Protein AF-B2BEM3-F1 (afdb_monomer)

InterPro domains:
  IPR005318 Outer membrane porin, bacterial [PF03573] (36-140)
  IPR023614 Porin domain superfamily [G3DSA:2.40.160.10] (28-141)

pLDDT: mean 85.46, std 20.42, range [35.0, 98.69]

Secondary structure (DSSP, 8-state):
------PPPP------------------TT---S-EEEEEEEEEEEEE--SSTTSPPEEEEEEEEEEEEEPPPEEEEEEETTEEEEEEEEEEEEEEEE-SPP-SS--SSS-EETTTTEE-SEEEEEEEEEEEEETTEEEE-

Solvent-accessible surface area (backbone atoms only — not comparable to full-atom values): 8661 Å² total; per-residue (Å²): 139,79,86,85,77,84,84,77,86,77,86,80,84,83,84,81,86,83,81,82,80,82,77,86,66,86,72,49,80,43,68,39,88,57,69,45,78,48,79,47,77,46,78,47,78,48,80,48,82,55,94,50,85,91,51,82,64,30,49,49,31,35,45,31,47,33,43,38,40,37,49,26,53,42,78,45,97,54,64,57,95,94,34,49,39,26,41,34,46,35,40,38,41,38,40,37,39,51,75,48,80,74,74,53,54,72,50,88,79,59,63,58,43,80,88,78,43,36,45,49,63,54,53,80,48,72,52,71,34,47,34,43,25,46,78,72,40,67,48,77,85

Sequence (141 aa):
MELLHRFKPCALTFATLVLMCGNSFAANPNQQPEDEWKFTLKNAYINRNFDNDALKDTGSWSQAASLFYKSKMHDTPLQIADKPITIGADASVQYAVRLSSDKHVADTVLPFNKETQSQASDFLKYGATLKLGYDKTLLSV

Nearest PDB structures (foldseek):
  5dl8-assembly2_A  TM=1.002E+00  e=4.115E-16  Acinetobacter baumannii AB307-0294
  4ft6-assembly1_A  TM=8.589E-01  e=1.178E-03  Pseudomonas aeruginosa PAO1

Organism: Acinetobacter calcoaceticus (NCBI:txid471)

Foldseek 3Di:
DDDDDDDDDDDDDDDDDDDDPDDPDPDLPLPPPAKDKDKDKDWDWDWDDDPDPVDFIATFTKIKIKMKIWGHWAFDPDDDPNKTKTKTKIKMKMKMATPDDWSLDDRVPADADPVVSTGDRMDMDMDMWIWIDTDSDIDID

Radius of gyration: 25.51 Å; Cα contacts (8 Å, |Δi|>4): 254; chains: 1; bounding box: 84×42×62 Å

Structure (mmCIF, N/CA/C/O backbone):
data_AF-B2BEM3-F1
#
_entry.id   AF-B2BEM3-F1
#
loop_
_atom_site.group_PDB
_atom_site.id
_atom_site.type_symbol
_atom_site.label_atom_id
_atom_site.label_alt_id
_atom_site.label_comp_id
_atom_site.label_asym_id
_atom_site.label_entity_id
_atom_site.label_seq_id
_atom_site.pdbx_PDB_ins_code
_atom_site.Cartn_x
_atom_site.Cartn_y
_atom_site.Cartn_z
_atom_site.occupancy
_atom_site.B_iso_or_equiv
_atom_site.auth_seq_id
_atom_site.auth_comp_id
_atom_site.auth_asym_id
_atom_site.auth_atom_id
_atom_site.pdbx_PDB_model_num
ATOM 1 N N . MET A 1 1 ? 57.603 -15.245 14.448 1.00 35.00 1 MET A N 1
ATOM 2 C CA . MET A 1 1 ? 57.009 -16.123 13.421 1.00 35.00 1 MET A CA 1
ATOM 3 C C . MET A 1 1 ? 56.920 -17.509 14.030 1.00 35.00 1 MET A C 1
ATOM 5 O O . MET A 1 1 ? 57.955 -18.018 14.417 1.00 35.00 1 MET A O 1
ATOM 9 N N . GLU A 1 2 ? 55.798 -18.170 14.257 1.00 39.47 2 GLU A N 1
ATOM 10 C CA . GLU A 1 2 ? 54.365 -17.935 14.065 1.00 39.47 2 GLU A CA 1
ATOM 11 C C . GLU A 1 2 ? 53.712 -18.859 15.111 1.00 39.47 2 GLU A C 1
ATOM 13 O O . GLU A 1 2 ? 54.077 -20.031 15.218 1.00 39.47 2 GLU A O 1
ATOM 18 N N . LEU A 1 3 ? 52.817 -18.322 15.939 1.00 39.41 3 LEU A N 1
ATOM 19 C CA . LEU A 1 3 ? 52.191 -19.021 17.062 1.00 39.41 3 LEU A CA 1
ATOM 20 C C . LEU A 1 3 ? 50.831 -19.538 16.569 1.00 39.41 3 LEU A C 1
ATOM 22 O O . LEU A 1 3 ? 49.854 -18.796 16.530 1.00 39.41 3 LEU A O 1
ATOM 26 N N . LEU A 1 4 ? 50.774 -20.796 16.120 1.00 40.09 4 LEU A N 1
ATOM 27 C CA . LEU A 1 4 ? 49.543 -21.407 15.604 1.00 40.09 4 LEU A CA 1
ATOM 28 C C . LEU A 1 4 ? 48.572 -21.722 16.752 1.00 40.09 4 LEU A C 1
ATOM 30 O O . LEU A 1 4 ? 48.644 -22.769 17.397 1.00 40.09 4 LEU A O 1
ATOM 34 N N . HIS A 1 5 ? 47.633 -20.808 16.989 1.00 46.88 5 HIS A N 1
ATOM 35 C CA . HIS A 1 5 ? 46.506 -21.007 17.894 1.00 46.88 5 HIS A CA 1
ATOM 36 C C . HIS A 1 5 ? 45.473 -21.941 17.235 1.00 46.88 5 HIS A C 1
ATOM 38 O O . HIS A 1 5 ? 44.804 -21.578 16.268 1.00 46.88 5 HIS A O 1
ATOM 44 N N . ARG A 1 6 ? 45.330 -23.167 17.757 1.00 44.28 6 ARG A N 1
ATOM 45 C CA . ARG A 1 6 ? 44.267 -24.100 17.350 1.00 44.28 6 ARG A CA 1
ATOM 46 C C . ARG A 1 6 ? 42.898 -23.563 17.786 1.00 44.28 6 ARG A C 1
ATOM 48 O O . ARG A 1 6 ? 42.563 -23.611 18.968 1.00 44.28 6 ARG A O 1
ATOM 55 N N . PHE A 1 7 ? 42.091 -23.111 16.830 1.00 45.28 7 PHE A N 1
ATOM 56 C CA . PHE A 1 7 ? 40.657 -22.882 17.017 1.00 45.28 7 PHE A CA 1
ATOM 57 C C . PHE A 1 7 ? 39.934 -24.228 17.182 1.00 45.28 7 PHE A C 1
ATOM 59 O O . PHE A 1 7 ? 40.035 -25.106 16.326 1.00 45.28 7 PHE A O 1
ATOM 66 N N . LYS A 1 8 ? 39.201 -24.400 18.287 1.00 47.53 8 LYS A N 1
ATOM 67 C CA . LYS A 1 8 ? 38.240 -25.498 18.465 1.00 47.53 8 LYS A CA 1
ATOM 68 C C . LYS A 1 8 ? 36.855 -24.999 18.036 1.00 47.53 8 LYS A C 1
ATOM 70 O O . LYS A 1 8 ? 36.400 -24.013 18.614 1.00 47.53 8 LYS A O 1
ATOM 75 N N . PRO A 1 9 ? 36.162 -25.639 17.082 1.00 46.59 9 PRO A N 1
ATOM 76 C CA . PRO A 1 9 ? 34.780 -25.290 16.789 1.00 46.59 9 PRO A CA 1
ATOM 77 C C . PRO A 1 9 ? 33.873 -25.874 17.881 1.00 46.59 9 PRO A C 1
ATOM 79 O O . PRO A 1 9 ? 33.835 -27.085 18.096 1.00 46.59 9 PRO A O 1
ATOM 82 N N . CYS A 1 10 ? 33.168 -25.000 18.597 1.00 44.78 10 CYS A N 1
ATOM 83 C CA . CYS A 1 10 ? 32.072 -25.386 19.479 1.00 44.78 10 CYS A CA 1
ATOM 84 C C . CYS A 1 10 ? 30.845 -25.655 18.598 1.00 44.78 10 CYS A C 1
ATOM 86 O O . CYS A 1 10 ? 30.391 -24.760 17.885 1.00 44.78 10 CYS A O 1
ATOM 88 N N . ALA A 1 11 ? 30.357 -26.894 18.587 1.00 48.53 11 ALA A N 1
ATOM 89 C CA . ALA A 1 11 ? 29.172 -27.276 17.832 1.00 48.53 11 ALA A CA 1
ATOM 90 C C . ALA A 1 11 ? 27.937 -26.578 18.423 1.00 48.53 11 ALA A C 1
ATOM 92 O O . ALA A 1 11 ? 27.554 -26.841 19.561 1.00 48.53 11 ALA A O 1
ATOM 93 N N . LEU A 1 12 ? 27.331 -25.675 17.651 1.00 41.97 12 LEU A N 1
ATOM 94 C CA . LEU A 1 12 ? 26.100 -24.981 18.012 1.00 41.97 12 LEU A CA 1
ATOM 95 C C . LEU A 1 12 ? 24.915 -25.747 17.409 1.00 41.97 12 LEU A C 1
ATOM 97 O O . LEU A 1 12 ? 24.593 -25.604 16.231 1.00 41.97 12 LEU A O 1
ATOM 101 N N . THR A 1 13 ? 24.296 -26.609 18.207 1.00 44.16 13 THR A N 1
ATOM 102 C CA . THR A 1 13 ? 23.103 -27.368 17.821 1.00 44.16 13 THR A CA 1
ATOM 103 C C . THR A 1 13 ? 21.880 -26.450 17.875 1.00 44.16 13 THR A C 1
ATOM 105 O O . THR A 1 13 ? 21.385 -26.127 18.952 1.00 44.16 13 THR A O 1
ATOM 108 N N . PHE A 1 14 ? 21.374 -26.019 16.718 1.00 45.03 14 PHE A N 1
ATOM 109 C CA . PHE A 1 14 ? 20.070 -25.361 16.619 1.00 45.03 14 PHE A CA 1
ATOM 110 C C . PHE A 1 14 ? 18.969 -26.423 16.570 1.00 45.03 14 PHE A C 1
ATOM 112 O O . PHE A 1 14 ? 18.789 -27.094 15.557 1.00 45.03 14 PHE A O 1
ATOM 119 N N . ALA A 1 15 ? 18.225 -26.575 17.664 1.00 50.84 15 ALA A N 1
ATOM 120 C CA . ALA A 1 15 ? 16.965 -27.306 17.669 1.00 50.84 15 ALA A CA 1
ATOM 121 C C . ALA A 1 15 ? 15.815 -26.296 17.568 1.00 50.84 15 ALA A C 1
ATOM 123 O O . ALA A 1 15 ? 15.442 -25.668 18.556 1.00 50.84 15 ALA A O 1
ATOM 124 N N . THR A 1 16 ? 15.259 -26.118 16.372 1.00 48.31 16 THR A N 1
ATOM 125 C CA . THR A 1 16 ? 14.017 -25.366 16.158 1.00 48.31 16 THR A CA 1
ATOM 126 C C . THR A 1 16 ? 12.888 -26.338 15.832 1.00 48.31 16 THR A C 1
ATOM 128 O O . THR A 1 16 ? 12.713 -26.760 14.694 1.00 48.31 16 THR A O 1
ATOM 131 N N . LEU A 1 17 ? 12.098 -26.690 16.849 1.00 40.66 17 LEU A N 1
ATOM 132 C CA . LEU A 1 17 ? 10.781 -27.295 16.668 1.00 40.66 17 LEU A CA 1
ATOM 133 C C . LEU A 1 17 ? 9.747 -26.165 16.658 1.00 40.66 17 LEU A C 1
ATOM 135 O O . LEU A 1 17 ? 9.369 -25.656 17.711 1.00 40.66 17 LEU A O 1
ATOM 139 N N . VAL A 1 18 ? 9.304 -25.753 15.471 1.00 47.75 18 VAL A N 1
ATOM 140 C CA . VAL A 1 18 ? 8.161 -24.842 15.325 1.00 47.75 18 VAL A CA 1
ATOM 141 C C . VAL A 1 18 ? 6.926 -25.689 15.040 1.00 47.75 18 VAL A C 1
ATOM 143 O O . VAL A 1 18 ? 6.685 -26.103 13.910 1.00 47.75 18 VAL A O 1
ATOM 146 N N . LEU A 1 19 ? 6.149 -25.965 16.087 1.00 48.84 19 LEU A N 1
ATOM 147 C CA . LEU A 1 19 ? 4.820 -26.556 15.972 1.00 48.84 19 LEU A CA 1
ATOM 148 C C . LEU A 1 19 ? 3.807 -25.415 15.785 1.00 48.84 19 LEU A C 1
ATOM 150 O O . LEU A 1 19 ? 3.360 -24.808 16.755 1.00 48.84 19 LEU A O 1
ATOM 154 N N . MET A 1 20 ? 3.471 -25.079 14.537 1.00 42.91 20 MET A N 1
ATOM 155 C CA . MET A 1 20 ? 2.383 -24.136 14.252 1.00 42.91 20 MET A CA 1
ATOM 156 C C . MET A 1 20 ? 1.042 -24.874 14.251 1.00 42.91 20 MET A C 1
ATOM 158 O O . MET A 1 20 ? 0.578 -25.350 13.218 1.00 42.91 20 MET A O 1
ATOM 162 N N . CYS A 1 21 ? 0.403 -24.958 15.417 1.00 42.41 21 CYS A N 1
ATOM 163 C CA . CYS A 1 21 ? -1.022 -25.269 15.507 1.00 42.41 21 CYS A CA 1
ATOM 164 C C . CYS A 1 21 ? -1.814 -24.004 15.147 1.00 42.41 21 CYS A C 1
ATOM 166 O O . CYS A 1 21 ? -2.026 -23.128 15.985 1.00 42.41 21 CYS A O 1
ATOM 168 N N . GLY A 1 22 ? -2.212 -23.880 13.881 1.00 45.78 22 GLY A N 1
ATOM 169 C CA . GLY A 1 22 ? -3.113 -22.822 13.434 1.00 45.78 22 GLY A CA 1
ATOM 170 C C . GLY A 1 22 ? -4.525 -23.070 13.958 1.00 45.78 22 GLY A C 1
ATOM 171 O O . GLY A 1 22 ? -5.260 -23.872 13.392 1.00 45.78 22 GLY A O 1
ATOM 172 N N . ASN A 1 23 ? -4.918 -22.378 15.026 1.00 44.97 23 ASN A N 1
ATOM 173 C CA . ASN A 1 23 ? -6.324 -22.293 15.403 1.00 44.97 23 ASN A CA 1
ATOM 174 C C . ASN A 1 23 ? -6.998 -21.233 14.526 1.00 44.97 23 ASN A C 1
ATOM 176 O O . ASN A 1 23 ? -6.819 -20.034 14.739 1.00 44.97 23 ASN A O 1
ATOM 180 N N . SER A 1 24 ? -7.784 -21.663 13.542 1.00 44.56 24 SER A N 1
ATOM 181 C CA . SER A 1 24 ? -8.686 -20.781 12.798 1.00 44.56 24 SER A CA 1
ATOM 182 C C . SER A 1 24 ? -9.909 -20.448 13.657 1.00 44.56 24 SER A C 1
ATOM 184 O O . SER A 1 24 ? -11.004 -20.951 13.421 1.00 44.56 24 SER A O 1
ATOM 186 N N . PHE A 1 25 ? -9.734 -19.614 14.682 1.00 50.50 25 PHE A N 1
ATOM 187 C CA . PHE A 1 25 ? -10.874 -18.945 15.300 1.00 50.50 25 PHE A CA 1
ATOM 188 C C . PHE A 1 25 ? -11.331 -17.826 14.365 1.00 50.50 25 PHE A C 1
ATOM 190 O O . PHE A 1 25 ? -10.511 -17.051 13.872 1.00 50.50 25 PHE A O 1
ATOM 197 N N . ALA A 1 26 ? -12.636 -17.746 14.106 1.00 47.81 26 ALA A N 1
ATOM 198 C CA . ALA A 1 26 ? -13.233 -16.578 13.477 1.00 47.81 26 ALA A CA 1
ATOM 199 C C . ALA A 1 26 ? -12.935 -15.365 14.370 1.00 47.81 26 ALA A C 1
ATOM 201 O O . ALA A 1 26 ? -13.565 -15.186 15.413 1.00 47.81 26 ALA A O 1
ATOM 202 N N . ALA A 1 27 ? -11.912 -14.589 14.010 1.00 58.91 27 ALA A N 1
ATOM 203 C CA . ALA A 1 27 ? -11.510 -13.419 14.768 1.00 58.91 27 ALA A CA 1
ATOM 204 C C . ALA A 1 27 ? -12.653 -12.403 14.717 1.00 58.91 27 ALA A C 1
ATOM 206 O O . ALA A 1 27 ? -13.082 -11.991 13.638 1.00 58.91 27 ALA A O 1
ATOM 207 N N . ASN A 1 28 ? -13.170 -12.020 15.883 1.00 65.31 28 ASN A N 1
ATOM 208 C CA . ASN A 1 28 ? -14.065 -10.880 15.974 1.00 65.31 28 ASN A CA 1
ATOM 209 C C . ASN A 1 28 ? -13.278 -9.644 15.499 1.00 65.31 28 ASN A C 1
ATOM 211 O O . ASN A 1 28 ? -12.255 -9.334 16.112 1.00 65.31 28 ASN A O 1
ATOM 215 N N . PRO A 1 29 ? -13.719 -8.933 14.446 1.00 63.41 29 PRO A N 1
ATOM 216 C CA . PRO A 1 29 ? -12.982 -7.791 13.906 1.00 63.41 29 PRO A CA 1
ATOM 217 C C . PRO A 1 29 ? -12.817 -6.652 14.925 1.00 63.41 29 PRO A C 1
ATOM 219 O O . PRO A 1 29 ? -11.904 -5.844 14.789 1.00 63.41 29 PRO A O 1
ATOM 222 N N . ASN A 1 30 ? -13.661 -6.608 15.963 1.00 70.62 30 ASN A N 1
ATOM 223 C CA . ASN A 1 30 ? -13.571 -5.648 17.062 1.00 70.62 30 ASN A CA 1
ATOM 224 C C . ASN A 1 30 ? -12.636 -6.098 18.211 1.00 70.62 30 ASN A C 1
ATOM 226 O O . ASN A 1 30 ? -12.375 -5.334 19.132 1.00 70.62 30 ASN A O 1
ATOM 230 N N . GLN A 1 31 ? -12.111 -7.327 18.185 1.00 68.12 31 GLN A N 1
ATOM 231 C CA . GLN A 1 31 ? -11.170 -7.837 19.192 1.00 68.12 31 GLN A CA 1
ATOM 232 C C . GLN A 1 31 ? -9.743 -7.828 18.647 1.00 68.12 31 GLN A C 1
ATOM 234 O O . GLN A 1 31 ? -9.113 -8.878 18.531 1.00 68.12 31 GLN A O 1
ATOM 239 N N . GLN A 1 32 ? -9.225 -6.643 18.320 1.00 77.12 32 GLN A N 1
ATOM 240 C CA . GLN A 1 32 ? -7.782 -6.460 18.175 1.00 77.12 32 GLN A CA 1
ATOM 241 C C . GLN A 1 32 ? -7.233 -6.020 19.544 1.00 77.12 32 GLN A C 1
ATOM 243 O O . GLN A 1 32 ? -7.436 -4.861 19.911 1.00 77.12 32 GLN A O 1
ATOM 248 N N . PRO A 1 33 ? -6.632 -6.930 20.342 1.00 77.12 33 PRO A N 1
ATOM 249 C CA . PRO A 1 33 ? -6.282 -6.646 21.736 1.00 77.12 33 PRO A CA 1
ATOM 250 C C . PRO A 1 33 ? -5.051 -5.747 21.864 1.00 77.12 33 PRO A C 1
ATOM 252 O O . PRO A 1 33 ? -4.916 -5.024 22.847 1.00 77.12 33 PRO A O 1
ATOM 255 N N . GLU A 1 34 ? -4.169 -5.777 20.865 1.00 91.88 34 GLU A N 1
ATOM 256 C CA . GLU A 1 34 ? -2.901 -5.059 20.863 1.00 91.88 34 GLU A CA 1
ATOM 257 C C . GLU A 1 34 ? -2.677 -4.314 19.547 1.00 91.88 34 GLU A C 1
ATOM 259 O O . GLU A 1 34 ? -3.305 -4.587 18.517 1.00 91.88 34 GLU A O 1
ATOM 264 N N . ASP A 1 35 ? -1.774 -3.344 19.613 1.00 95.81 35 ASP A N 1
ATOM 265 C CA . ASP A 1 35 ? -1.320 -2.596 18.451 1.00 95.81 35 ASP A CA 1
ATOM 266 C C . ASP A 1 35 ? -0.490 -3.496 17.531 1.00 95.81 35 ASP A C 1
ATOM 268 O O . ASP A 1 35 ? 0.411 -4.214 17.972 1.00 95.81 35 ASP A O 1
ATOM 272 N N . GLU A 1 36 ? -0.753 -3.417 16.229 1.00 96.56 36 GLU A N 1
ATOM 273 C CA . GLU A 1 36 ? -0.006 -4.149 15.211 1.00 96.56 36 GLU A CA 1
ATOM 274 C C . GLU A 1 36 ? 0.833 -3.183 14.375 1.00 96.56 36 GLU A C 1
ATOM 276 O O . GLU A 1 36 ? 0.326 -2.225 13.784 1.00 96.56 36 GLU A O 1
ATOM 281 N N . TRP A 1 37 ? 2.123 -3.489 14.267 1.00 97.69 37 TRP A N 1
ATOM 282 C CA . TRP A 1 37 ? 3.061 -2.780 13.407 1.00 97.69 37 TRP A CA 1
ATOM 283 C C . TRP A 1 37 ? 3.632 -3.743 12.375 1.00 97.69 37 TRP A C 1
ATOM 285 O O . TRP A 1 37 ? 4.100 -4.832 12.709 1.00 97.69 37 TRP A O 1
ATOM 295 N N . LYS A 1 38 ? 3.636 -3.333 11.107 1.00 98.06 38 LYS A N 1
ATOM 296 C CA . LYS A 1 38 ? 4.249 -4.095 10.018 1.00 98.06 38 LYS A CA 1
ATOM 297 C C . LYS A 1 38 ? 5.177 -3.197 9.225 1.00 98.06 38 LYS A C 1
ATOM 299 O O . LYS A 1 38 ? 4.732 -2.248 8.586 1.00 98.06 38 LYS A O 1
ATOM 304 N N . PHE A 1 39 ? 6.455 -3.547 9.222 1.00 98.25 39 PHE A N 1
ATOM 305 C CA . PHE A 1 39 ? 7.467 -2.911 8.392 1.00 98.25 39 PHE A CA 1
ATOM 306 C C . PHE A 1 39 ? 7.885 -3.857 7.266 1.00 98.25 39 PHE A C 1
ATOM 308 O O . PHE A 1 39 ? 8.126 -5.040 7.507 1.00 98.25 39 PHE A O 1
ATOM 315 N N . THR A 1 40 ? 7.963 -3.358 6.033 1.00 98.38 40 THR A N 1
ATOM 316 C CA . THR A 1 40 ? 8.368 -4.166 4.875 1.00 98.38 40 THR A CA 1
ATOM 317 C C . THR A 1 40 ? 9.389 -3.436 4.021 1.00 98.38 40 THR A C 1
ATOM 319 O O . THR A 1 40 ? 9.182 -2.276 3.666 1.00 98.38 40 THR A O 1
ATOM 322 N N . LEU A 1 41 ? 10.431 -4.155 3.611 1.00 98.38 41 LEU A N 1
ATOM 323 C CA . LEU A 1 41 ? 11.350 -3.745 2.556 1.00 98.38 41 LEU A CA 1
ATOM 324 C C . LEU A 1 41 ? 11.102 -4.619 1.328 1.00 98.38 41 LEU A C 1
ATOM 326 O O . LEU A 1 41 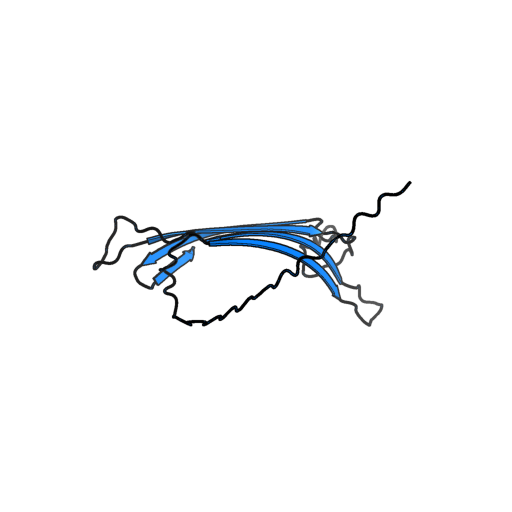? 10.932 -5.832 1.457 1.00 98.38 41 LEU A O 1
ATOM 330 N N . LYS A 1 42 ? 11.074 -4.020 0.138 1.00 98.44 42 LYS A N 1
ATOM 331 C CA . LYS A 1 42 ? 10.852 -4.752 -1.114 1.00 98.44 42 LYS A CA 1
ATOM 332 C C . LYS A 1 42 ? 11.800 -4.260 -2.193 1.00 98.44 42 LYS A C 1
ATOM 334 O O . LYS A 1 42 ? 11.708 -3.112 -2.606 1.00 98.44 42 LYS A O 1
ATOM 339 N N . ASN A 1 43 ? 12.669 -5.145 -2.664 1.00 98.25 43 ASN A N 1
ATOM 340 C CA . ASN A 1 43 ? 13.410 -4.950 -3.902 1.00 98.25 43 ASN A CA 1
ATOM 341 C C . ASN A 1 43 ? 12.656 -5.681 -5.022 1.00 98.25 43 ASN A C 1
ATOM 343 O O . ASN A 1 43 ? 12.384 -6.873 -4.885 1.00 98.25 43 ASN A O 1
ATOM 347 N N . ALA A 1 44 ? 12.257 -4.976 -6.079 1.00 98.06 44 ALA A N 1
ATOM 348 C CA . ALA A 1 44 ? 11.439 -5.532 -7.153 1.00 98.06 44 ALA A CA 1
ATOM 349 C C . ALA A 1 44 ? 12.047 -5.205 -8.518 1.00 98.06 44 ALA A C 1
ATOM 351 O O . ALA A 1 44 ? 12.114 -4.040 -8.910 1.00 98.06 44 ALA A O 1
ATOM 352 N N . TYR A 1 45 ? 12.467 -6.246 -9.238 1.00 98.06 45 TYR A N 1
ATOM 353 C CA . TYR A 1 45 ? 12.828 -6.187 -10.651 1.00 98.06 45 TYR A CA 1
ATOM 354 C C . TYR A 1 45 ? 11.706 -6.820 -11.474 1.00 98.06 45 TYR A C 1
ATOM 356 O O . TYR A 1 45 ? 11.366 -7.986 -11.268 1.00 98.06 45 TYR A O 1
ATOM 364 N N . ILE A 1 46 ? 11.113 -6.047 -12.381 1.00 97.56 46 ILE A N 1
ATOM 365 C CA . ILE A 1 46 ? 10.007 -6.481 -13.237 1.00 97.56 46 ILE A CA 1
ATOM 366 C C . ILE A 1 46 ? 10.359 -6.113 -14.674 1.00 97.56 46 ILE A C 1
ATOM 368 O O . ILE A 1 46 ? 10.678 -4.959 -14.955 1.00 97.56 46 ILE A O 1
ATOM 372 N N . ASN A 1 47 ? 10.283 -7.086 -15.581 1.00 97.31 47 ASN A N 1
ATOM 373 C CA . ASN A 1 47 ? 10.542 -6.893 -17.003 1.00 97.31 47 ASN A CA 1
ATOM 374 C C . ASN A 1 47 ? 9.519 -7.671 -17.836 1.00 97.31 47 ASN A C 1
ATOM 376 O O . ASN A 1 47 ? 9.309 -8.863 -17.614 1.00 97.31 47 ASN A O 1
ATOM 380 N N . ARG A 1 48 ? 8.903 -6.996 -18.803 1.00 96.69 48 ARG A N 1
ATOM 381 C CA . ARG A 1 48 ? 8.052 -7.583 -19.835 1.00 96.69 48 ARG A CA 1
ATOM 382 C C . ARG A 1 48 ? 8.707 -7.315 -21.182 1.00 96.69 48 ARG A C 1
ATOM 384 O O . ARG A 1 48 ? 8.777 -6.162 -21.606 1.00 96.69 48 ARG A O 1
ATOM 391 N N . ASN A 1 49 ? 9.164 -8.400 -21.791 1.00 95.56 49 ASN A N 1
ATOM 392 C CA . ASN A 1 49 ? 9.759 -8.439 -23.119 1.00 95.56 49 ASN A CA 1
ATOM 393 C C . ASN A 1 49 ? 8.686 -8.851 -24.140 1.00 95.56 49 ASN A C 1
ATOM 395 O O . ASN A 1 49 ? 7.918 -9.775 -23.851 1.00 95.56 49 ASN A O 1
ATOM 399 N N . PHE A 1 50 ? 8.596 -8.158 -25.275 1.00 95.38 50 PHE A N 1
ATOM 400 C CA . PHE A 1 50 ? 7.670 -8.492 -26.360 1.00 95.38 50 PHE A CA 1
ATOM 401 C C . PHE A 1 50 ? 8.420 -9.105 -27.546 1.00 95.38 50 PHE A C 1
ATOM 403 O O . PHE A 1 50 ? 9.369 -8.517 -28.042 1.00 95.38 50 PHE A O 1
ATOM 410 N N . ASP A 1 51 ? 7.926 -10.226 -28.079 1.00 96.50 51 ASP A N 1
ATOM 411 C CA . ASP A 1 51 ? 8.551 -10.895 -29.237 1.00 96.50 51 ASP A CA 1
ATOM 412 C C . ASP A 1 51 ? 8.517 -10.053 -30.527 1.00 96.50 51 ASP A C 1
ATOM 414 O O . ASP A 1 51 ? 9.262 -10.310 -31.468 1.00 96.50 51 ASP A O 1
ATOM 418 N N . ASN A 1 52 ? 7.615 -9.070 -30.607 1.00 95.31 52 ASN A N 1
ATOM 419 C CA . ASN A 1 52 ? 7.525 -8.157 -31.740 1.00 95.31 52 ASN A CA 1
ATOM 420 C C . ASN A 1 52 ? 8.440 -6.948 -31.516 1.00 95.31 52 ASN A C 1
ATOM 422 O O . ASN A 1 52 ? 8.105 -6.082 -30.708 1.00 95.31 52 ASN A O 1
ATOM 426 N N . ASP A 1 53 ? 9.500 -6.839 -32.320 1.00 93.44 53 ASP A N 1
ATOM 427 C CA . ASP A 1 53 ? 10.487 -5.748 -32.278 1.00 93.44 53 ASP A CA 1
ATOM 428 C C . ASP A 1 53 ? 9.883 -4.335 -32.427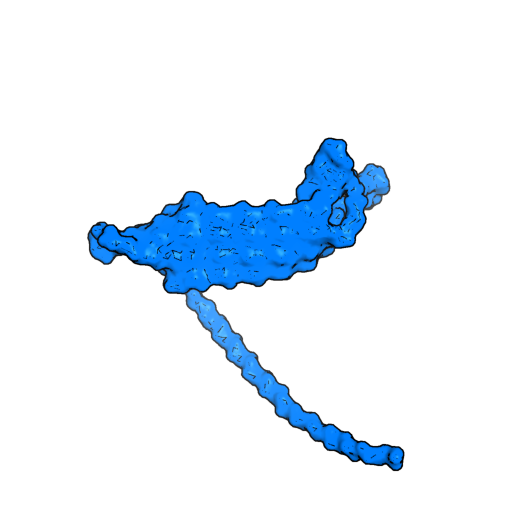 1.00 93.44 53 ASP A C 1
ATOM 430 O O . ASP A 1 53 ? 10.506 -3.340 -32.055 1.00 93.44 53 ASP A O 1
ATOM 434 N N . ALA A 1 54 ? 8.663 -4.209 -32.966 1.00 94.38 54 ALA A N 1
ATOM 435 C CA . ALA A 1 54 ? 7.961 -2.929 -33.067 1.00 94.38 54 ALA A CA 1
ATOM 436 C C . ALA A 1 54 ? 7.361 -2.445 -31.729 1.00 94.38 54 ALA A C 1
ATOM 438 O O . ALA A 1 54 ? 6.950 -1.285 -31.622 1.00 94.38 54 ALA A O 1
ATOM 439 N N . LEU A 1 55 ? 7.268 -3.314 -30.718 1.00 93.69 55 LEU A N 1
ATOM 440 C CA . LEU A 1 55 ? 6.734 -2.995 -29.396 1.00 93.69 55 LEU A CA 1
ATOM 441 C C . LEU A 1 55 ? 7.875 -2.708 -28.418 1.00 93.69 55 LEU A C 1
ATOM 443 O O . LEU A 1 55 ? 8.876 -3.410 -28.374 1.00 93.69 55 LEU A O 1
ATOM 447 N N . LYS A 1 56 ? 7.714 -1.673 -27.589 1.00 91.88 56 LYS A N 1
ATOM 448 C CA . LYS A 1 56 ? 8.705 -1.345 -26.558 1.00 91.88 56 LYS A CA 1
ATOM 449 C C . LYS A 1 56 ? 8.559 -2.257 -25.346 1.00 91.88 56 LYS A C 1
ATOM 451 O O . LYS A 1 56 ? 7.481 -2.327 -24.755 1.00 91.88 56 LYS A O 1
ATOM 456 N N . ASP A 1 57 ? 9.671 -2.826 -24.901 1.00 95.00 57 ASP A N 1
ATOM 457 C CA . ASP A 1 57 ? 9.765 -3.512 -23.615 1.00 95.00 57 ASP A CA 1
ATOM 458 C C . ASP A 1 57 ? 9.441 -2.588 -22.440 1.00 95.00 57 ASP A C 1
ATOM 460 O O . ASP A 1 57 ? 9.870 -1.432 -22.383 1.00 95.00 57 ASP A O 1
ATOM 464 N N . THR A 1 58 ? 8.748 -3.132 -21.443 1.00 96.81 58 THR A N 1
ATOM 465 C CA . THR A 1 58 ? 8.308 -2.381 -20.256 1.00 96.81 58 THR A CA 1
ATOM 466 C C . THR A 1 58 ? 8.868 -3.003 -18.984 1.00 96.81 58 THR A C 1
ATOM 468 O O . THR A 1 58 ? 9.077 -4.213 -18.914 1.00 96.81 58 THR A O 1
ATOM 471 N N . GLY A 1 59 ? 9.127 -2.189 -17.963 1.00 96.44 59 GLY A N 1
ATOM 472 C CA . GLY A 1 59 ? 9.637 -2.691 -16.692 1.00 96.44 59 GLY A CA 1
ATOM 473 C C . GLY A 1 59 ? 10.344 -1.636 -15.855 1.00 96.44 59 GLY A C 1
ATOM 474 O O . GLY A 1 59 ? 10.610 -0.525 -16.316 1.00 96.44 59 GLY A O 1
ATOM 475 N N . SER A 1 60 ? 10.680 -2.009 -14.629 1.00 97.12 60 SER A N 1
ATOM 476 C CA . SER A 1 60 ? 11.489 -1.195 -13.729 1.00 97.12 60 SER A CA 1
ATOM 477 C C . SER A 1 60 ? 12.189 -2.051 -12.684 1.00 97.12 60 SER A C 1
ATOM 479 O O . SER A 1 60 ? 11.760 -3.156 -12.339 1.00 97.12 60 SER A O 1
ATOM 481 N N . TRP A 1 61 ? 13.294 -1.514 -12.174 1.00 98.56 61 TRP A N 1
ATOM 482 C CA . TRP A 1 61 ? 13.917 -1.980 -10.945 1.00 98.56 61 TRP A CA 1
ATOM 483 C C . TRP A 1 61 ? 13.672 -0.936 -9.864 1.00 98.56 61 TRP A C 1
ATOM 485 O O . TRP A 1 61 ? 13.942 0.244 -10.089 1.00 98.56 61 TRP A O 1
ATOM 495 N N . SER A 1 62 ? 13.147 -1.341 -8.710 1.00 98.12 62 SER A N 1
ATOM 496 C CA . SER A 1 62 ? 12.839 -0.425 -7.612 1.00 98.12 62 SER A CA 1
ATOM 497 C C . SER A 1 62 ? 13.129 -1.025 -6.239 1.00 98.12 62 SER A C 1
ATOM 499 O O . SER A 1 62 ? 13.112 -2.244 -6.048 1.00 98.12 62 SER A O 1
ATOM 501 N N . GLN A 1 63 ? 13.379 -0.141 -5.276 1.00 98.38 63 GLN A N 1
ATOM 502 C CA . GLN A 1 63 ? 13.485 -0.457 -3.857 1.00 98.38 63 GLN A CA 1
ATOM 503 C C . GLN A 1 63 ? 12.416 0.325 -3.097 1.00 98.38 63 GLN A C 1
ATOM 505 O O . GLN A 1 63 ? 12.284 1.534 -3.273 1.00 98.38 63 GLN 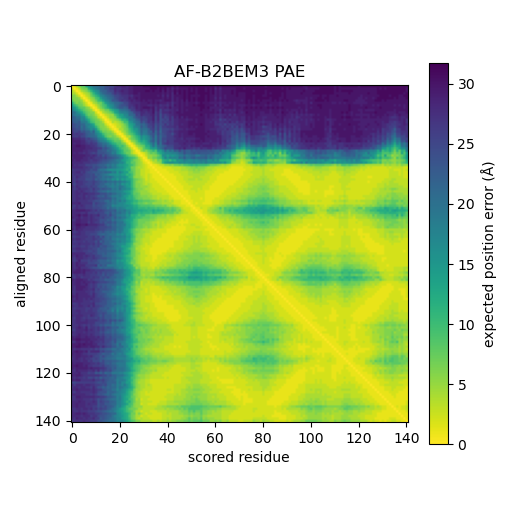A O 1
ATOM 510 N N . ALA A 1 64 ? 11.683 -0.359 -2.226 1.00 98.38 64 ALA A N 1
ATOM 511 C CA . ALA A 1 64 ? 10.629 0.227 -1.418 1.00 98.38 64 ALA A CA 1
ATOM 512 C C . ALA A 1 64 ? 10.811 -0.060 0.072 1.00 98.38 64 ALA A C 1
ATOM 514 O O . ALA A 1 64 ? 11.357 -1.100 0.461 1.00 98.38 64 ALA A O 1
ATOM 515 N N . ALA A 1 65 ? 10.294 0.860 0.881 1.00 98.56 65 ALA A N 1
ATOM 516 C CA . ALA A 1 65 ? 10.091 0.724 2.313 1.00 98.56 65 ALA A CA 1
ATOM 517 C C . ALA A 1 65 ? 8.641 1.091 2.646 1.00 98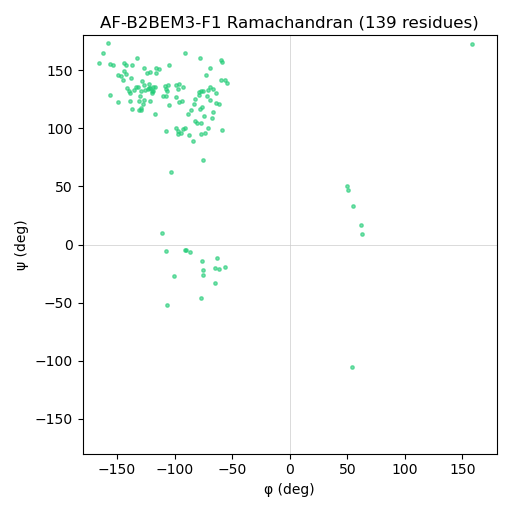.56 65 ALA A C 1
ATOM 519 O O . ALA A 1 65 ? 8.049 1.995 2.050 1.00 98.56 65 ALA A O 1
ATOM 520 N N . SER A 1 66 ? 8.025 0.360 3.566 1.00 98.25 66 SER A N 1
ATOM 521 C CA . SER A 1 66 ? 6.633 0.597 3.945 1.00 98.25 66 SER A CA 1
ATOM 522 C C . SER A 1 66 ? 6.399 0.297 5.410 1.00 98.25 66 SER A C 1
ATOM 524 O O . SER A 1 66 ? 6.975 -0.646 5.950 1.00 98.25 66 SER A O 1
ATOM 526 N N . LEU A 1 67 ? 5.519 1.082 6.020 1.00 98.69 67 LEU A N 1
ATOM 527 C CA . LEU A 1 67 ? 5.085 0.935 7.398 1.00 98.69 67 LEU A CA 1
ATOM 528 C C . LEU A 1 67 ? 3.558 0.938 7.439 1.00 98.69 67 LEU A C 1
ATOM 530 O O . LEU A 1 67 ? 2.905 1.789 6.836 1.00 98.69 67 LEU A O 1
ATOM 534 N N . PHE A 1 68 ? 3.002 -0.026 8.159 1.00 98.56 68 PHE A N 1
ATOM 535 C CA . PHE A 1 68 ? 1.575 -0.152 8.412 1.00 98.56 68 PHE A CA 1
ATOM 536 C C . PHE A 1 68 ? 1.367 -0.235 9.919 1.00 98.56 68 PHE A C 1
ATOM 538 O O . PHE A 1 68 ? 2.056 -1.002 10.595 1.00 98.56 68 PHE A O 1
ATOM 545 N N . TYR A 1 69 ? 0.418 0.544 10.414 1.00 98.12 69 TYR A N 1
ATOM 546 C CA . TYR A 1 69 ? -0.005 0.583 11.801 1.00 98.12 69 TYR A CA 1
ATOM 547 C C . TYR A 1 69 ? -1.491 0.263 11.876 1.00 98.12 69 TYR A C 1
ATOM 549 O O . TYR A 1 69 ? -2.281 0.818 11.107 1.00 98.12 69 TYR A O 1
ATOM 557 N N . LYS A 1 70 ? -1.864 -0.606 12.813 1.00 97.56 70 LYS A N 1
ATOM 558 C CA . LYS A 1 70 ? -3.257 -0.838 13.180 1.00 97.56 70 LYS A CA 1
ATOM 559 C C . LYS A 1 70 ? -3.389 -0.739 14.692 1.00 97.56 70 LYS A C 1
ATOM 561 O O . LYS A 1 70 ? -2.821 -1.579 15.391 1.00 97.56 70 LYS A O 1
ATOM 566 N N . SER A 1 71 ?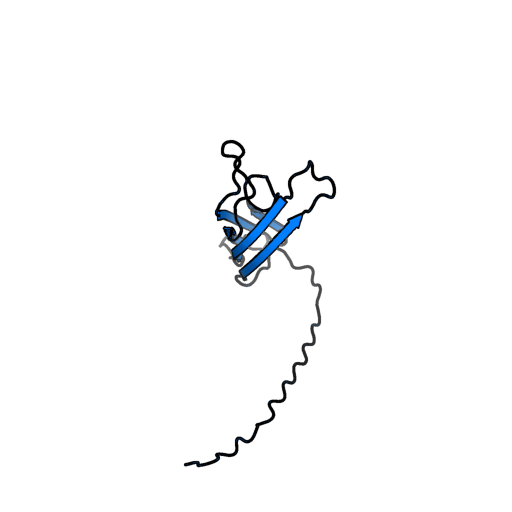 -4.141 0.237 15.196 1.00 96.00 71 SER A N 1
ATOM 567 C CA . SER A 1 71 ? -4.354 0.358 16.641 1.00 96.00 71 SER A CA 1
ATOM 568 C C . SER A 1 71 ? -5.222 -0.782 17.162 1.00 96.00 71 SER A C 1
ATOM 570 O O . SER A 1 71 ? -6.130 -1.258 16.459 1.00 96.00 71 SER A O 1
ATOM 572 N N . LYS A 1 72 ? -5.032 -1.131 18.435 1.00 95.00 72 LYS A N 1
ATOM 573 C CA . LYS A 1 72 ? -6.073 -1.819 19.195 1.00 95.00 72 LYS A CA 1
ATOM 574 C C . LYS A 1 72 ? -7.343 -0.979 19.282 1.00 95.00 72 LYS A C 1
ATOM 576 O O . LYS A 1 72 ? -7.325 0.242 19.090 1.00 95.00 72 LYS A O 1
ATOM 581 N N . MET A 1 73 ? -8.454 -1.654 19.546 1.00 95.06 73 MET A N 1
ATOM 582 C CA . MET A 1 73 ? -9.726 -0.987 19.804 1.00 95.06 73 MET A CA 1
ATOM 583 C C . MET A 1 73 ? -9.755 -0.541 21.269 1.00 95.06 73 MET A C 1
ATOM 585 O O . MET A 1 73 ? -9.521 -1.343 22.171 1.00 95.06 73 MET A O 1
ATOM 589 N N . HIS A 1 74 ? -10.004 0.743 21.506 1.00 94.12 74 HIS A N 1
ATOM 590 C CA . HIS A 1 74 ? -10.091 1.328 22.838 1.00 94.12 74 HIS A CA 1
ATOM 591 C C . HIS A 1 74 ? -11.550 1.471 23.259 1.00 94.12 74 HIS A C 1
ATOM 593 O O . HIS A 1 74 ? -12.342 2.082 22.540 1.00 94.12 74 HIS A O 1
ATOM 599 N N . ASP A 1 75 ? -11.888 0.946 24.435 1.00 94.81 75 ASP A N 1
ATOM 600 C CA . ASP A 1 75 ? -13.214 1.105 25.024 1.00 94.81 75 ASP A CA 1
ATOM 601 C C . ASP A 1 75 ? -13.491 2.577 25.335 1.00 94.81 75 ASP A C 1
ATOM 603 O O . ASP A 1 75 ? -12.689 3.271 25.968 1.00 94.81 75 ASP A O 1
ATOM 607 N N . THR A 1 76 ? -14.650 3.059 24.898 1.00 94.06 76 THR A N 1
ATOM 608 C CA . THR A 1 76 ? -15.157 4.372 25.296 1.00 94.06 76 THR A CA 1
ATOM 609 C C . THR A 1 76 ? -16.036 4.245 26.545 1.00 94.06 76 THR A C 1
ATOM 611 O O . THR A 1 76 ? -16.507 3.152 26.867 1.00 94.06 76 THR A O 1
ATOM 614 N N . PRO A 1 77 ? -16.340 5.356 27.239 1.00 95.62 77 PRO A N 1
ATOM 615 C CA . PRO A 1 77 ? -17.287 5.336 28.355 1.00 95.62 77 PRO A CA 1
ATOM 616 C C . PRO A 1 77 ? -18.728 4.953 27.968 1.00 95.62 77 PRO A C 1
ATOM 618 O O . PRO A 1 77 ? -19.554 4.733 28.851 1.00 95.62 77 PRO A O 1
ATOM 621 N N . LEU A 1 78 ? -19.064 4.912 26.674 1.00 93.06 78 LEU A N 1
ATOM 622 C CA . LEU A 1 78 ? -20.410 4.600 26.202 1.00 93.06 78 LEU A CA 1
ATOM 623 C C . LEU A 1 78 ? -20.619 3.086 26.145 1.00 93.06 78 LEU A C 1
ATOM 625 O O . LEU A 1 78 ? -19.932 2.381 25.406 1.00 93.06 78 LEU A O 1
ATOM 629 N N . GLN A 1 79 ? -21.617 2.607 26.883 1.00 92.75 79 GLN A N 1
ATOM 630 C CA . GLN A 1 79 ? -22.030 1.207 26.890 1.00 92.75 79 GLN A CA 1
ATOM 631 C C . GLN A 1 79 ? -23.510 1.096 26.528 1.00 92.75 79 GLN A C 1
ATOM 633 O O . GLN A 1 79 ? -24.347 1.834 27.049 1.00 92.75 79 GLN A O 1
ATOM 638 N N . ILE A 1 80 ? -23.832 0.169 25.629 1.00 92.75 80 ILE A N 1
ATOM 639 C CA . ILE A 1 80 ? -25.203 -0.153 25.223 1.00 92.75 80 ILE A CA 1
ATOM 640 C C . ILE A 1 80 ? -25.369 -1.660 25.400 1.00 92.75 80 ILE A C 1
ATOM 642 O O . ILE A 1 80 ? -24.574 -2.426 24.862 1.00 92.75 80 ILE A O 1
ATOM 646 N N . ALA A 1 81 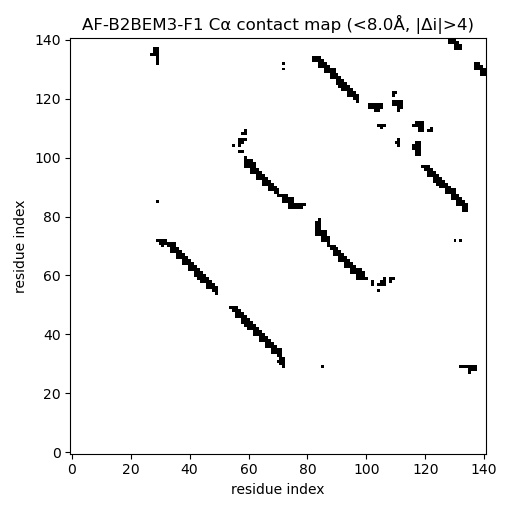? -26.379 -2.081 26.168 1.00 93.38 81 ALA A N 1
ATOM 647 C CA . ALA A 1 81 ? -26.647 -3.496 26.459 1.00 93.38 81 ALA A CA 1
ATOM 648 C C . ALA A 1 81 ? -25.394 -4.268 26.937 1.00 93.38 81 ALA A C 1
ATOM 650 O O . ALA A 1 81 ? -25.053 -5.314 26.385 1.00 93.38 81 ALA A O 1
ATOM 651 N N . ASP A 1 82 ? -24.689 -3.706 27.927 1.00 91.88 82 ASP A N 1
ATOM 652 C CA . ASP A 1 82 ? -23.468 -4.257 28.543 1.00 91.88 82 ASP A CA 1
ATOM 653 C C . ASP A 1 82 ? -22.270 -4.434 27.590 1.00 91.88 82 ASP A C 1
ATOM 655 O O . ASP A 1 82 ? -21.309 -5.139 27.905 1.00 91.88 82 ASP A O 1
ATOM 659 N N . LYS A 1 83 ? -22.294 -3.781 26.418 1.00 92.06 83 LYS A N 1
ATOM 660 C CA . LYS A 1 83 ? -21.196 -3.799 25.442 1.00 92.06 83 LYS A CA 1
ATOM 661 C C . LYS A 1 83 ? -20.657 -2.388 25.196 1.00 92.06 83 LYS A C 1
ATOM 663 O O . LYS A 1 83 ? -21.453 -1.482 24.925 1.00 92.06 83 LYS A O 1
ATOM 668 N N . PRO A 1 84 ? -19.330 -2.178 25.262 1.00 93.38 84 PRO A N 1
ATOM 669 C CA . PRO A 1 84 ? -18.740 -0.875 24.996 1.00 93.38 84 PRO A CA 1
ATOM 670 C C . PRO A 1 84 ? -18.782 -0.547 23.501 1.00 93.38 84 PRO A C 1
ATOM 672 O O . PRO A 1 84 ? -18.615 -1.420 22.643 1.00 93.38 84 PRO A O 1
ATOM 675 N N . ILE A 1 85 ? -18.964 0.736 23.192 1.00 94.50 85 ILE A N 1
ATOM 676 C CA . ILE A 1 85 ? -18.560 1.288 21.898 1.00 94.50 85 ILE A CA 1
ATOM 677 C C . ILE A 1 85 ? -17.046 1.478 21.947 1.00 94.50 85 ILE A C 1
ATOM 679 O O . ILE A 1 85 ? -16.524 2.050 22.908 1.00 94.50 85 ILE A O 1
ATOM 683 N N . THR A 1 86 ? -16.346 1.025 20.916 1.00 95.50 86 THR A N 1
ATOM 684 C CA . THR A 1 86 ? -14.888 1.100 20.829 1.00 95.50 86 THR A CA 1
ATOM 685 C C . THR A 1 86 ? -14.443 2.032 19.706 1.00 95.50 86 THR A C 1
ATOM 687 O O . THR A 1 86 ? -15.136 2.194 18.699 1.00 95.50 86 THR A O 1
ATOM 690 N N . ILE A 1 87 ? -13.271 2.646 19.866 1.00 96.81 87 ILE A N 1
ATOM 691 C CA . ILE A 1 87 ? -12.641 3.513 18.862 1.00 96.81 87 ILE A CA 1
ATOM 692 C C . ILE A 1 87 ? -11.235 3.016 18.524 1.00 96.81 87 ILE A C 1
ATOM 694 O O . ILE A 1 87 ? -10.532 2.485 19.380 1.00 96.81 87 ILE A O 1
ATOM 698 N N . GLY A 1 88 ? -10.800 3.210 17.286 1.00 96.12 88 GLY A N 1
ATOM 699 C CA . GLY A 1 88 ? -9.436 2.900 16.863 1.00 96.12 88 GLY A CA 1
ATOM 700 C C . GLY A 1 88 ? -9.030 3.679 15.618 1.00 96.12 88 GLY A C 1
ATOM 701 O O . GLY A 1 88 ? -9.855 4.352 15.001 1.00 96.12 88 GLY A O 1
ATOM 702 N N . ALA A 1 89 ? -7.762 3.576 15.236 1.00 97.75 89 ALA A N 1
ATOM 703 C CA . ALA A 1 89 ? -7.226 4.200 14.037 1.00 97.75 89 ALA A CA 1
ATOM 704 C C . ALA A 1 89 ? -6.151 3.323 13.382 1.00 97.75 89 ALA A C 1
ATOM 706 O O . ALA A 1 89 ? -5.319 2.726 14.065 1.00 97.75 89 ALA A O 1
ATOM 707 N N . ASP A 1 90 ? -6.147 3.289 12.054 1.00 97.94 90 ASP A N 1
ATOM 708 C CA . ASP A 1 90 ? -5.100 2.648 11.258 1.00 97.94 90 ASP A CA 1
ATOM 709 C C . ASP A 1 90 ? -4.370 3.702 10.421 1.00 97.94 90 ASP A C 1
ATOM 711 O O . ASP A 1 90 ? -4.944 4.725 10.040 1.00 97.94 90 ASP A O 1
ATOM 715 N N . ALA A 1 91 ? -3.099 3.450 10.112 1.00 98.50 91 ALA A N 1
ATOM 716 C CA . ALA A 1 91 ? -2.298 4.311 9.250 1.00 98.50 91 ALA A CA 1
ATOM 717 C C . ALA A 1 91 ? -1.346 3.492 8.374 1.00 98.50 91 ALA A C 1
ATOM 719 O O . ALA A 1 91 ? -0.864 2.425 8.758 1.00 98.50 91 ALA A O 1
ATOM 720 N N . SER A 1 92 ? -1.039 3.996 7.182 1.00 98.50 92 SER A N 1
ATOM 721 C CA . SER A 1 92 ? -0.051 3.382 6.299 1.00 98.50 92 SER A CA 1
ATOM 722 C C . SER A 1 92 ? 0.772 4.419 5.554 1.00 98.50 92 SER A C 1
ATOM 724 O O . SER A 1 92 ? 0.276 5.486 5.192 1.00 98.50 92 SER A O 1
ATOM 726 N N . VAL A 1 93 ? 2.032 4.075 5.301 1.00 98.62 93 VAL A N 1
ATOM 727 C CA . VAL A 1 93 ? 2.944 4.830 4.444 1.00 98.62 93 VAL A CA 1
ATOM 728 C C . VAL A 1 93 ? 3.797 3.862 3.630 1.00 98.62 93 VAL A C 1
ATOM 730 O O . VAL A 1 93 ? 4.297 2.859 4.141 1.00 98.62 93 VAL A O 1
ATOM 733 N N . GLN A 1 94 ? 3.936 4.133 2.337 1.00 98.69 94 GLN A N 1
ATOM 734 C CA . GLN A 1 94 ? 4.686 3.314 1.391 1.00 98.69 94 GLN A CA 1
ATOM 735 C C . GLN A 1 94 ? 5.479 4.238 0.473 1.00 98.69 94 GLN A C 1
ATOM 737 O O . GLN A 1 94 ? 4.893 5.092 -0.191 1.00 98.69 94 GLN A O 1
ATOM 742 N N . TYR A 1 95 ? 6.794 4.056 0.421 1.00 98.56 95 TYR A N 1
ATOM 743 C CA . TYR A 1 95 ? 7.690 4.832 -0.428 1.00 98.56 95 TYR A CA 1
ATOM 744 C C . TYR A 1 95 ? 8.543 3.897 -1.280 1.00 98.56 95 TYR A C 1
ATOM 746 O O . TYR A 1 95 ? 9.039 2.886 -0.775 1.00 98.56 95 TYR A O 1
ATOM 754 N N . ALA A 1 96 ? 8.713 4.227 -2.557 1.00 98.50 96 ALA A N 1
ATOM 755 C CA . ALA A 1 96 ? 9.568 3.474 -3.465 1.00 98.50 96 ALA A CA 1
ATOM 756 C C . ALA A 1 96 ? 10.401 4.403 -4.346 1.00 98.50 96 ALA A C 1
ATOM 758 O O . ALA A 1 96 ? 9.904 5.426 -4.808 1.00 98.50 96 ALA A O 1
ATOM 759 N N . VAL A 1 97 ? 11.639 3.988 -4.614 1.00 98.50 97 VAL A N 1
ATOM 760 C CA . VAL A 1 97 ? 12.604 4.669 -5.483 1.00 98.50 97 VAL A CA 1
ATOM 761 C C . VAL A 1 97 ? 12.957 3.753 -6.650 1.00 98.50 97 VAL A C 1
ATOM 763 O O . VAL A 1 97 ? 13.210 2.557 -6.462 1.00 98.50 97 VAL A O 1
ATOM 766 N N . ARG A 1 98 ? 12.985 4.310 -7.860 1.00 98.25 98 ARG A N 1
ATOM 767 C CA . ARG A 1 98 ? 13.424 3.631 -9.079 1.00 98.25 98 ARG A CA 1
ATOM 768 C C . ARG A 1 98 ? 14.953 3.595 -9.142 1.00 98.25 98 ARG A C 1
ATOM 770 O O . ARG A 1 98 ? 15.617 4.617 -9.019 1.00 98.25 98 ARG A O 1
ATOM 777 N N . LEU A 1 99 ? 15.493 2.403 -9.369 1.00 98.06 99 LEU A N 1
ATOM 778 C CA . LEU A 1 99 ? 16.922 2.122 -9.525 1.00 98.06 99 LEU A CA 1
ATOM 779 C C . LEU A 1 99 ? 17.330 1.970 -10.998 1.00 98.06 99 LEU A C 1
ATOM 781 O O . LEU A 1 99 ? 18.482 2.207 -11.347 1.00 98.06 99 LEU A O 1
ATOM 785 N N . SER A 1 100 ? 16.404 1.554 -11.868 1.00 96.19 100 SER A N 1
ATOM 786 C CA . SER A 1 100 ? 16.658 1.432 -13.308 1.00 96.19 100 SER A CA 1
ATOM 787 C C . SER A 1 100 ? 16.624 2.787 -14.018 1.00 96.19 100 SER A C 1
ATOM 789 O O . SER A 1 100 ? 15.995 3.738 -13.547 1.00 96.19 100 SER A O 1
ATOM 791 N N . SER A 1 101 ? 17.221 2.859 -15.209 1.00 96.44 101 SER A N 1
ATOM 792 C CA . SER A 1 101 ? 16.988 3.974 -16.130 1.00 96.44 101 SER A CA 1
ATOM 793 C C . SER A 1 101 ? 15.503 4.096 -16.495 1.00 96.44 101 SER A C 1
ATOM 795 O O . SER A 1 101 ? 14.732 3.140 -16.371 1.00 96.44 101 SER A O 1
ATOM 797 N N . ASP A 1 102 ? 15.103 5.295 -16.913 1.00 95.94 102 ASP A N 1
ATOM 798 C CA . ASP A 1 102 ? 13.763 5.541 -17.444 1.00 95.94 102 ASP A CA 1
ATOM 799 C C . ASP A 1 102 ? 13.642 4.907 -18.836 1.00 95.94 102 ASP A C 1
ATOM 801 O O . ASP A 1 102 ? 14.492 5.126 -19.702 1.00 95.94 102 ASP A O 1
ATOM 805 N N . LYS A 1 103 ? 12.606 4.091 -19.046 1.00 94.81 103 LYS A N 1
ATOM 806 C CA . LYS A 1 103 ? 12.300 3.465 -20.340 1.00 94.81 103 LYS A CA 1
ATOM 807 C C . LYS A 1 103 ? 11.349 4.306 -21.198 1.00 94.81 103 LYS A C 1
ATOM 809 O O . LYS A 1 103 ? 11.077 3.923 -22.336 1.00 94.81 103 LYS A O 1
ATOM 814 N N . HIS A 1 104 ? 10.837 5.429 -20.686 1.00 96.06 104 HIS A N 1
ATOM 815 C CA . HIS A 1 104 ? 9.902 6.315 -21.390 1.00 96.06 104 HIS A CA 1
ATOM 816 C C . HIS A 1 104 ? 8.635 5.604 -21.901 1.00 96.06 104 HIS A C 1
ATOM 818 O O . HIS A 1 104 ? 8.090 5.918 -22.960 1.00 96.06 104 HIS A O 1
ATOM 824 N N . VAL A 1 105 ? 8.183 4.595 -21.153 1.00 94.62 105 VAL A N 1
ATOM 825 C CA . VAL A 1 105 ? 6.962 3.825 -21.403 1.00 94.62 105 VAL A CA 1
ATOM 826 C C . VAL A 1 105 ? 6.386 3.360 -20.064 1.00 94.62 105 VAL A C 1
ATOM 828 O O . VAL A 1 105 ? 7.128 3.092 -19.119 1.00 94.62 105 VAL A O 1
ATOM 831 N N . ALA A 1 106 ? 5.060 3.286 -19.962 1.00 95.62 106 ALA A N 1
ATOM 832 C CA . ALA A 1 106 ? 4.394 2.841 -18.744 1.00 95.62 106 ALA A CA 1
ATOM 833 C C . ALA A 1 106 ? 4.687 1.358 -18.455 1.00 95.62 106 ALA A C 1
ATOM 835 O O . ALA A 1 106 ? 4.545 0.510 -19.333 1.00 95.62 106 ALA A O 1
ATOM 836 N N . ASP A 1 107 ? 5.032 1.039 -17.206 1.00 94.44 107 ASP A N 1
ATOM 837 C CA . ASP A 1 107 ? 5.325 -0.327 -16.749 1.00 94.44 107 ASP A CA 1
ATOM 838 C C . ASP A 1 107 ? 4.228 -0.933 -15.858 1.00 94.44 107 ASP A C 1
ATOM 840 O O . ASP A 1 107 ? 4.304 -2.108 -15.511 1.00 94.44 107 ASP A O 1
ATOM 844 N N . THR A 1 108 ? 3.198 -0.157 -15.499 1.00 95.88 108 THR A N 1
ATOM 845 C CA . THR A 1 108 ? 2.115 -0.513 -14.552 1.00 95.88 108 THR A CA 1
ATOM 846 C C . THR A 1 108 ? 2.564 -0.781 -13.108 1.00 95.88 108 THR A C 1
ATOM 848 O O . THR A 1 108 ? 1.755 -1.201 -12.281 1.00 95.88 108 THR A O 1
ATOM 851 N N . VAL A 1 109 ? 3.827 -0.498 -12.783 1.00 95.69 109 VAL A N 1
ATOM 852 C CA . VAL A 1 109 ? 4.422 -0.680 -11.451 1.00 95.69 109 VAL A CA 1
ATOM 853 C C . VAL A 1 109 ? 4.621 0.676 -10.784 1.00 95.69 109 VAL A C 1
ATOM 855 O O . VAL A 1 109 ? 4.170 0.887 -9.656 1.00 95.69 109 VAL A O 1
ATOM 858 N N . LEU A 1 110 ? 5.269 1.602 -11.490 1.00 96.25 110 LEU A N 1
ATOM 859 C CA . LEU A 1 110 ? 5.529 2.962 -11.035 1.00 96.25 110 LEU A CA 1
ATOM 860 C C . LEU A 1 110 ? 4.582 3.942 -11.745 1.00 96.25 110 LEU A C 1
ATOM 862 O O . LEU A 1 110 ? 4.119 3.666 -12.856 1.00 96.25 110 LEU A O 1
ATOM 866 N N . PRO A 1 111 ? 4.275 5.104 -11.140 1.00 97.56 111 PRO A N 1
ATOM 867 C CA . PRO A 1 111 ? 3.538 6.148 -11.840 1.00 97.56 111 PRO A CA 1
ATOM 868 C C . PRO A 1 111 ? 4.253 6.567 -13.131 1.00 97.56 111 PRO A C 1
ATOM 870 O O . PRO A 1 111 ? 5.480 6.678 -13.175 1.00 97.56 111 PRO A O 1
ATOM 873 N N . PHE A 1 112 ? 3.472 6.827 -14.176 1.00 97.69 112 PHE A N 1
ATOM 874 C CA . PHE A 1 112 ? 3.972 7.262 -15.475 1.00 97.69 112 PHE A CA 1
ATOM 875 C C . PHE A 1 112 ? 3.358 8.611 -15.840 1.00 97.69 112 PHE A C 1
ATOM 877 O O . PHE A 1 112 ? 2.131 8.741 -15.894 1.00 97.69 112 PHE A O 1
ATOM 884 N N . ASN A 1 113 ? 4.204 9.606 -16.102 1.00 95.75 113 ASN A N 1
ATOM 885 C CA . ASN A 1 113 ? 3.760 10.907 -16.579 1.00 95.75 113 ASN A CA 1
ATOM 886 C C . ASN A 1 113 ? 3.615 10.865 -18.108 1.00 95.75 113 ASN A C 1
ATOM 888 O O . ASN A 1 113 ? 4.595 10.693 -18.832 1.00 95.75 113 ASN A O 1
ATOM 892 N N . LYS A 1 114 ? 2.381 11.028 -18.597 1.00 95.81 114 LYS A N 1
ATOM 893 C CA . LYS A 1 114 ? 2.063 10.990 -20.033 1.00 95.81 114 LYS A CA 1
ATOM 894 C C . LYS A 1 114 ? 2.474 12.261 -20.784 1.00 95.81 114 LYS A C 1
ATOM 896 O O . LYS A 1 114 ? 2.649 12.189 -21.995 1.00 95.81 114 LYS A O 1
ATOM 901 N N . GLU A 1 115 ? 2.634 13.389 -20.099 1.00 96.38 115 GLU A N 1
ATOM 902 C CA . GLU A 1 115 ? 3.058 14.657 -20.706 1.00 96.38 115 GLU A CA 1
ATOM 903 C C . GLU A 1 115 ? 4.563 14.650 -20.973 1.00 96.38 115 GLU A C 1
ATOM 905 O O . GLU A 1 115 ? 5.001 14.966 -22.075 1.00 96.38 115 GLU A O 1
ATOM 910 N N . THR A 1 116 ? 5.356 14.212 -19.990 1.00 95.06 116 THR A N 1
ATOM 911 C CA . THR A 1 116 ? 6.822 14.126 -20.110 1.00 95.06 116 THR A CA 1
ATOM 912 C C . THR A 1 116 ? 7.313 12.783 -20.648 1.00 95.06 116 THR A C 1
ATOM 914 O O . THR A 1 116 ? 8.511 12.622 -20.870 1.00 95.06 116 THR A O 1
ATOM 917 N N . GLN A 1 117 ? 6.406 11.820 -20.853 1.00 95.75 117 GLN A N 1
ATOM 918 C CA . GLN A 1 117 ? 6.714 10.443 -21.257 1.00 95.75 117 GLN A CA 1
ATOM 919 C C . GLN A 1 117 ? 7.785 9.808 -20.359 1.00 95.75 117 GLN A C 1
ATOM 921 O O . GLN A 1 117 ? 8.755 9.238 -20.848 1.00 95.75 117 GLN A O 1
ATOM 926 N N . SER A 1 118 ? 7.639 9.935 -19.040 1.00 96.38 118 SER A N 1
ATOM 927 C CA . SER A 1 118 ? 8.679 9.546 -18.081 1.00 96.38 118 SER A CA 1
ATOM 928 C C . SER A 1 118 ? 8.123 8.700 -16.939 1.00 96.38 118 SER A C 1
ATOM 930 O O . SER A 1 118 ? 7.069 9.008 -16.366 1.00 96.38 118 SER A O 1
ATOM 932 N N . GLN A 1 119 ? 8.834 7.621 -16.603 1.00 96.06 119 GLN A N 1
ATOM 933 C CA . GLN A 1 119 ? 8.588 6.862 -15.378 1.00 96.06 119 GLN A CA 1
ATOM 934 C C . GLN A 1 119 ? 9.045 7.683 -14.170 1.00 96.06 119 GLN A C 1
ATOM 936 O O . GLN A 1 119 ? 10.176 8.178 -14.135 1.00 96.06 119 GLN A O 1
ATOM 941 N N . ALA A 1 120 ? 8.205 7.769 -13.140 1.00 96.81 120 ALA A N 1
ATOM 942 C CA . ALA A 1 120 ? 8.552 8.486 -11.918 1.00 96.81 120 ALA A CA 1
ATOM 943 C C . ALA A 1 120 ? 9.877 7.970 -11.320 1.00 96.81 120 ALA A C 1
ATOM 945 O O . ALA A 1 120 ? 10.158 6.766 -11.334 1.00 96.81 120 ALA A O 1
ATOM 946 N N . SER A 1 121 ? 10.714 8.887 -10.831 1.00 97.38 121 SER A N 1
ATOM 947 C CA . SER A 1 121 ? 11.938 8.562 -10.082 1.00 97.38 121 SER A CA 1
ATOM 948 C C . SER A 1 121 ? 11.624 7.869 -8.763 1.00 97.38 121 SER A C 1
ATOM 950 O O . SER A 1 121 ? 12.375 7.012 -8.305 1.00 97.38 121 SER A O 1
ATOM 952 N N . ASP A 1 122 ? 10.501 8.234 -8.166 1.00 98.00 122 ASP A N 1
ATOM 953 C CA . ASP A 1 122 ? 10.031 7.781 -6.873 1.00 98.00 122 ASP A CA 1
ATOM 954 C C . ASP A 1 122 ? 8.531 8.067 -6.736 1.00 98.00 122 ASP A C 1
ATOM 956 O O . ASP A 1 122 ? 7.942 8.813 -7.522 1.00 98.00 122 ASP A O 1
ATOM 960 N N . PHE A 1 123 ? 7.882 7.443 -5.755 1.00 97.19 123 PHE A N 1
ATOM 961 C CA . PHE A 1 123 ? 6.512 7.795 -5.389 1.00 97.19 123 PHE A CA 1
ATOM 962 C C . PHE A 1 123 ? 6.214 7.472 -3.925 1.00 97.19 123 PHE A C 1
ATOM 964 O O . PHE A 1 123 ? 6.796 6.560 -3.332 1.00 97.19 123 PHE A O 1
ATOM 971 N N . LEU A 1 124 ? 5.251 8.205 -3.365 1.00 98.25 124 LEU A N 1
ATOM 972 C CA . LEU A 1 124 ? 4.783 8.074 -1.991 1.00 98.25 124 LEU A CA 1
ATOM 973 C C . LEU A 1 124 ? 3.280 7.777 -1.975 1.00 98.25 124 LEU A C 1
ATOM 975 O O . LEU A 1 124 ? 2.499 8.430 -2.665 1.00 98.25 124 LEU A O 1
ATOM 979 N N . LYS A 1 125 ? 2.866 6.810 -1.156 1.00 98.38 125 LYS A N 1
ATOM 980 C CA . LYS A 1 125 ? 1.466 6.566 -0.791 1.00 98.38 125 LYS A CA 1
ATOM 981 C C . LYS A 1 125 ? 1.328 6.655 0.718 1.00 98.38 125 LYS A C 1
ATOM 983 O O . LYS A 1 125 ? 2.161 6.114 1.441 1.00 98.38 125 LYS A O 1
ATOM 988 N N . TYR A 1 126 ? 0.261 7.283 1.183 1.00 98.19 126 TYR A N 1
ATOM 989 C CA . TYR A 1 126 ? -0.103 7.320 2.592 1.00 98.19 126 TYR A CA 1
ATOM 990 C C . TYR A 1 126 ? -1.623 7.272 2.737 1.00 98.19 126 TYR A C 1
ATOM 992 O O . TYR A 1 126 ? -2.354 7.618 1.809 1.00 98.19 126 TYR A O 1
ATOM 1000 N N . GLY A 1 127 ? -2.095 6.817 3.890 1.00 98.06 127 GLY A N 1
ATOM 1001 C CA . GLY A 1 127 ? -3.518 6.745 4.199 1.00 98.06 127 GLY A CA 1
ATOM 1002 C C . GLY A 1 127 ? -3.745 6.531 5.686 1.00 98.06 127 GLY A C 1
ATOM 1003 O O . GLY A 1 127 ? -2.869 6.012 6.379 1.00 98.06 127 GLY A O 1
ATOM 1004 N N . ALA A 1 128 ? -4.918 6.932 6.154 1.00 98.31 128 ALA A N 1
ATOM 1005 C CA . ALA A 1 128 ? -5.372 6.734 7.521 1.00 98.31 128 ALA A CA 1
ATOM 1006 C C . ALA A 1 128 ? -6.838 6.293 7.507 1.00 98.31 128 ALA A C 1
ATOM 1008 O O . ALA A 1 128 ? -7.556 6.589 6.552 1.00 98.31 128 ALA A O 1
ATOM 1009 N N . THR A 1 129 ? -7.259 5.590 8.552 1.00 98.31 129 THR A N 1
ATOM 1010 C CA . THR A 1 129 ? -8.623 5.069 8.691 1.00 98.31 129 THR A CA 1
ATOM 1011 C C . THR A 1 129 ? -9.082 5.230 10.131 1.00 98.31 129 THR A C 1
ATOM 1013 O O . THR A 1 129 ? -8.350 4.858 11.050 1.00 98.31 129 THR A O 1
ATOM 1016 N N . LEU A 1 130 ? -10.288 5.755 10.341 1.00 97.94 130 LEU A N 1
ATOM 1017 C CA . LEU A 1 130 ? -10.936 5.803 11.652 1.00 97.94 130 LEU A CA 1
ATOM 1018 C C . LEU A 1 130 ? -11.826 4.568 11.829 1.00 97.94 130 LEU A C 1
ATOM 1020 O O . LEU A 1 130 ? -12.582 4.212 10.926 1.00 97.94 130 LEU A O 1
ATOM 1024 N N . LYS A 1 131 ? -11.765 3.929 12.999 1.00 97.25 131 LYS A N 1
ATOM 1025 C C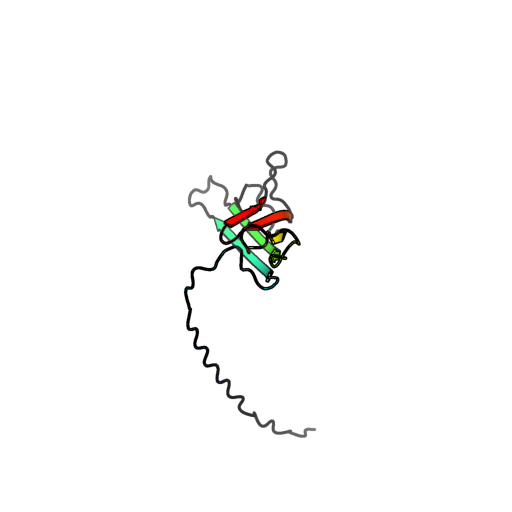A . LYS A 1 131 ? -12.524 2.716 13.324 1.00 97.25 131 LYS A CA 1
ATOM 1026 C C . LYS A 1 131 ? -13.489 2.958 14.480 1.00 97.25 131 LYS A C 1
ATOM 1028 O O . LYS A 1 131 ? -13.101 3.520 15.503 1.00 97.25 131 LYS A O 1
ATOM 1033 N N . LEU A 1 132 ? -14.721 2.475 14.332 1.00 96.75 132 LEU A N 1
ATOM 1034 C CA . LEU A 1 132 ? -15.757 2.457 15.367 1.00 96.75 132 LEU A CA 1
ATOM 1035 C C . LEU A 1 132 ? -16.307 1.038 15.502 1.00 96.75 132 LEU A C 1
ATOM 1037 O O . LEU A 1 132 ? -16.806 0.482 14.525 1.00 96.75 132 LEU A O 1
ATOM 1041 N N . GLY A 1 133 ? -16.217 0.442 16.686 1.00 95.44 133 GLY A N 1
ATOM 1042 C CA . GLY A 1 133 ? -16.667 -0.926 16.933 1.00 95.44 133 GLY A CA 1
ATOM 1043 C C . GLY A 1 133 ? -17.822 -1.010 17.926 1.00 95.44 133 GLY A C 1
ATOM 1044 O O . GLY A 1 133 ? -17.933 -0.211 18.854 1.00 95.44 133 GLY A O 1
ATOM 1045 N N . TYR A 1 134 ? -18.690 -2.001 17.732 1.00 95.06 134 TYR A N 1
ATOM 1046 C CA . TYR A 1 134 ? -19.734 -2.388 18.681 1.00 95.06 134 TYR A CA 1
ATOM 1047 C C . TYR A 1 134 ? -20.009 -3.890 18.555 1.00 95.06 134 TYR A C 1
ATOM 1049 O O . TYR A 1 134 ? -20.346 -4.383 17.475 1.00 95.06 134 TYR A O 1
ATOM 1057 N N . ASP A 1 135 ? -19.869 -4.630 19.659 1.00 92.00 135 ASP A N 1
ATOM 1058 C CA . ASP A 1 135 ? -19.995 -6.094 19.701 1.00 92.00 135 ASP A CA 1
ATOM 1059 C C . ASP A 1 135 ? -19.071 -6.805 18.689 1.00 92.00 135 ASP A C 1
ATOM 1061 O O . ASP A 1 135 ? -17.856 -6.867 18.891 1.00 92.00 135 ASP A O 1
ATOM 1065 N N . LYS A 1 136 ? -19.643 -7.315 17.589 1.00 92.75 136 LYS A N 1
ATOM 1066 C CA . LYS A 1 136 ? -18.947 -7.986 16.478 1.00 92.75 136 LYS A CA 1
ATOM 1067 C C . LYS A 1 136 ? -18.951 -7.173 15.182 1.00 92.75 136 LYS A C 1
ATOM 1069 O O . LYS A 1 136 ? -18.596 -7.692 14.126 1.00 92.75 136 LYS A O 1
ATOM 1074 N N . THR A 1 137 ? -19.384 -5.919 15.254 1.00 93.31 137 THR A N 1
ATOM 1075 C CA . THR A 1 137 ? -19.479 -5.006 14.114 1.00 93.31 137 THR A CA 1
ATOM 1076 C C . THR A 1 137 ? -18.358 -3.983 14.191 1.00 93.31 137 THR A C 1
ATOM 1078 O O . THR A 1 137 ? -18.082 -3.445 15.263 1.00 93.31 137 THR A O 1
ATOM 1081 N N . LEU A 1 138 ? -17.733 -3.703 13.050 1.00 94.75 138 LEU A N 1
ATOM 1082 C CA . LEU A 1 138 ? -16.691 -2.696 12.905 1.00 94.75 138 LEU A CA 1
ATOM 1083 C C . LEU A 1 138 ? -17.027 -1.805 11.706 1.00 94.75 138 LEU A C 1
ATOM 1085 O O . LEU A 1 138 ? -17.193 -2.296 10.591 1.00 94.75 138 LEU A O 1
ATOM 1089 N N . LEU A 1 139 ? -17.126 -0.503 11.945 1.00 96.56 139 LEU A N 1
ATOM 1090 C CA . LEU A 1 139 ? -17.199 0.539 10.930 1.00 96.56 139 LEU A CA 1
ATOM 1091 C C . LEU A 1 139 ? -15.794 1.106 10.710 1.00 96.56 139 LEU A C 1
ATOM 1093 O O . LEU A 1 139 ? -15.056 1.335 11.669 1.00 96.56 139 LEU A O 1
ATOM 1097 N N . SER A 1 140 ? -15.427 1.341 9.455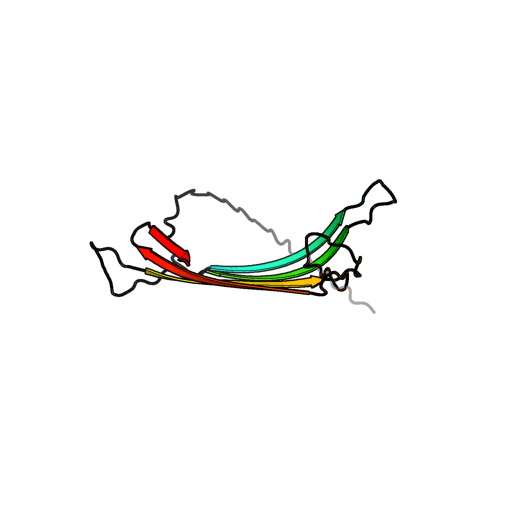 1.00 97.06 140 SER A N 1
ATOM 1098 C CA . SER A 1 140 ? 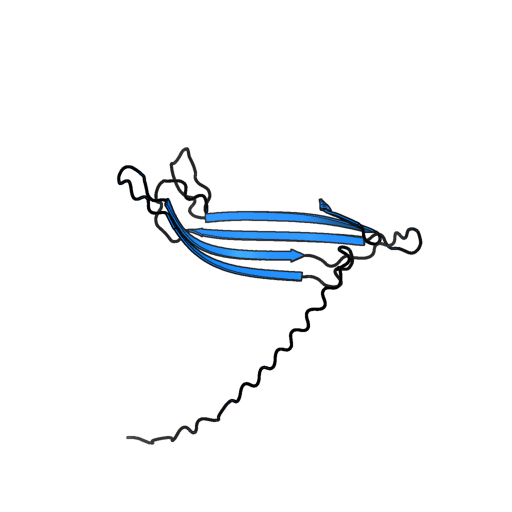-14.146 1.932 9.069 1.00 97.06 140 SER A CA 1
ATOM 1099 C C . SER A 1 140 ? -14.373 3.001 8.009 1.00 97.06 140 SER A C 1
ATOM 1101 O O . SER A 1 140 ? -15.118 2.760 7.057 1.00 97.06 140 SER A O 1
ATOM 1103 N N . VAL A 1 141 ? -13.757 4.167 8.201 1.00 95.44 141 VAL A N 1
ATOM 1104 C CA . VAL A 1 141 ? -13.837 5.332 7.304 1.00 95.44 141 VAL A CA 1
ATOM 1105 C C . VAL A 1 141 ? -12.438 5.777 6.928 1.00 95.44 141 VAL A C 1
ATOM 1107 O O . VAL A 1 141 ? -11.623 5.949 7.863 1.00 95.44 141 VAL A O 1
#

Mean predicted aligned error: 10.97 Å